Protein AF-A0A7S3B450-F1 (afdb_monomer)

Radius of gyration: 16.04 Å; Cα contacts (8 Å, |Δi|>4): 394; chains: 1; bounding box: 42×33×47 Å

Mean predicted aligned error: 8.45 Å

Nearest PDB structures (foldseek):
  3a72-assembly1_A  TM=4.832E-01  e=4.514E-01  Penicillium chrysogenum
  2zf4-assembly2_D  TM=2.373E-01  e=1.179E+00  Chromobacterium violaceum
  2zf3-assembly2_D  TM=2.511E-01  e=1.906E+00  Chromobacterium violaceum
  2zf3-assembly2_C  TM=2.386E-01  e=5.538E+00  Chromobacterium violaceum

Solvent-accessible surface area (backbone atoms only — not comparable to full-atom values): 8920 Å² total; per-residue (Å²): 134,92,74,81,63,30,68,32,75,48,89,44,90,89,54,62,48,33,38,37,37,31,33,50,89,36,34,40,35,39,31,27,35,22,50,86,95,50,94,56,70,43,82,65,51,74,45,34,40,46,91,90,43,98,50,57,62,37,37,35,25,44,20,40,24,51,42,51,57,45,52,72,49,87,84,44,57,38,43,35,37,38,33,28,18,36,67,69,42,29,31,42,32,32,40,38,30,60,74,60,77,84,69,83,89,70,72,44,73,46,77,44,56,75,49,70,44,73,71,61,52,91,87,68,94,42,103,53,33,98,69,58,64,52,58,59,29,48,45,41,47,40,84,87,49,42,36,39,36,38,34,63,70,77,70,44,76,47,79,92

Structure (mmCIF, N/CA/C/O backbone):
data_AF-A0A7S3B450-F1
#
_entry.id   AF-A0A7S3B450-F1
#
loop_
_atom_site.group_PDB
_atom_site.id
_atom_site.type_symbol
_atom_site.label_atom_id
_atom_site.label_alt_id
_atom_site.label_comp_id
_atom_site.label_asym_id
_atom_site.label_entity_id
_atom_site.label_seq_id
_atom_site.pdbx_PDB_ins_code
_atom_site.Cartn_x
_atom_site.Cartn_y
_atom_site.Cartn_z
_atom_site.occupancy
_atom_site.B_iso_or_equiv
_atom_site.auth_seq_id
_atom_site.auth_comp_id
_atom_site.auth_asym_id
_atom_site.auth_atom_id
_atom_site.pdbx_PDB_model_num
ATOM 1 N N . ARG A 1 1 ? -5.088 17.486 -13.424 1.00 62.78 1 ARG A N 1
ATOM 2 C CA . ARG A 1 1 ? -6.067 16.408 -13.704 1.00 62.78 1 ARG A CA 1
ATOM 3 C C . ARG A 1 1 ? -6.503 15.866 -12.356 1.00 62.78 1 ARG A C 1
ATOM 5 O O . ARG A 1 1 ? -5.631 15.609 -11.546 1.00 62.78 1 ARG A O 1
ATOM 12 N N . TRP A 1 2 ? -7.799 15.779 -12.079 1.00 67.00 2 TRP A N 1
ATOM 13 C CA . TRP A 1 2 ? -8.279 15.166 -10.840 1.00 67.00 2 TRP A CA 1
ATOM 14 C C . TRP A 1 2 ? -8.110 13.646 -10.936 1.00 67.00 2 TRP A C 1
ATOM 16 O O . TRP A 1 2 ? -8.339 13.086 -12.011 1.00 67.00 2 TRP A O 1
ATOM 26 N N . ARG A 1 3 ? -7.679 12.997 -9.853 1.00 75.62 3 ARG A N 1
ATOM 27 C CA . ARG A 1 3 ? -7.596 11.539 -9.764 1.00 75.62 3 ARG A CA 1
ATOM 28 C C . ARG A 1 3 ? -8.337 11.092 -8.503 1.00 75.62 3 ARG A C 1
ATOM 30 O O . ARG A 1 3 ? -8.118 11.705 -7.460 1.00 75.62 3 ARG A O 1
ATOM 37 N N . PRO A 1 4 ? -9.193 10.063 -8.582 1.00 81.81 4 PRO A N 1
ATOM 38 C CA . PRO A 1 4 ? -9.769 9.473 -7.385 1.00 81.81 4 PRO A CA 1
ATOM 39 C C . PRO A 1 4 ? -8.672 8.848 -6.515 1.00 81.81 4 PRO A C 1
ATOM 41 O O . PRO A 1 4 ? -7.679 8.331 -7.032 1.00 81.81 4 PRO A O 1
ATOM 44 N N . ALA A 1 5 ? -8.865 8.909 -5.200 1.00 86.38 5 ALA A N 1
ATOM 45 C CA . ALA A 1 5 ? -8.036 8.179 -4.253 1.00 86.38 5 ALA A CA 1
ATOM 46 C C . ALA A 1 5 ? -8.192 6.667 -4.472 1.00 86.38 5 ALA A C 1
ATOM 48 O O . ALA A 1 5 ? -9.286 6.204 -4.802 1.00 86.38 5 ALA A O 1
ATOM 49 N N . ASP A 1 6 ? -7.111 5.919 -4.269 1.00 91.62 6 ASP A N 1
ATOM 50 C CA . ASP A 1 6 ? -7.168 4.460 -4.218 1.00 91.62 6 ASP A CA 1
ATOM 51 C C . ASP A 1 6 ? -7.396 4.001 -2.778 1.00 91.62 6 ASP A C 1
ATOM 53 O O . ASP A 1 6 ? -6.977 4.674 -1.828 1.00 91.62 6 ASP A O 1
ATOM 57 N N . VAL A 1 7 ? -8.112 2.892 -2.609 1.00 92.69 7 VAL A N 1
ATOM 58 C CA . VAL A 1 7 ? -8.688 2.500 -1.322 1.00 92.69 7 VAL A CA 1
ATOM 59 C C . VAL A 1 7 ? -8.516 1.008 -1.078 1.00 92.69 7 VAL A C 1
ATOM 61 O O . VAL A 1 7 ? -8.861 0.181 -1.915 1.00 92.69 7 VAL A O 1
ATOM 64 N N . ALA A 1 8 ? -8.065 0.666 0.124 1.00 91.75 8 ALA A N 1
ATOM 65 C CA . ALA A 1 8 ? -7.916 -0.700 0.596 1.00 91.75 8 ALA A CA 1
ATOM 66 C C . ALA A 1 8 ? -8.660 -0.908 1.920 1.00 91.75 8 ALA A C 1
ATOM 68 O O . ALA A 1 8 ? -8.614 -0.064 2.815 1.00 91.75 8 ALA A O 1
ATOM 69 N N . VAL A 1 9 ? -9.320 -2.056 2.072 1.00 90.12 9 VAL A N 1
ATOM 70 C CA . VAL A 1 9 ? -9.942 -2.460 3.341 1.00 90.12 9 VAL A CA 1
ATOM 71 C C . VAL A 1 9 ? -8.948 -3.307 4.123 1.00 90.12 9 VAL A C 1
ATOM 73 O O . VAL A 1 9 ? -8.468 -4.317 3.615 1.00 90.12 9 VAL A O 1
ATOM 76 N N . LEU A 1 10 ? -8.647 -2.912 5.359 1.00 86.81 10 LEU A N 1
ATOM 77 C CA . LEU A 1 10 ? -7.749 -3.655 6.237 1.00 86.81 10 LEU A CA 1
ATOM 78 C C . LEU A 1 10 ? -8.558 -4.685 7.041 1.00 86.81 10 LEU A C 1
ATOM 80 O O . LEU A 1 10 ? -9.445 -4.291 7.809 1.00 86.81 10 LEU A O 1
ATOM 84 N N . PRO A 1 11 ? -8.262 -5.990 6.919 1.00 81.44 11 PRO A N 1
ATOM 85 C CA . PRO A 1 11 ? -8.990 -7.041 7.623 1.00 81.44 11 PRO A CA 1
ATOM 86 C C . PRO A 1 11 ? -8.490 -7.178 9.071 1.00 81.44 11 PRO A C 1
ATOM 88 O O . PRO A 1 11 ? -7.903 -8.184 9.454 1.00 81.44 11 PRO A O 1
ATOM 91 N N . LEU A 1 12 ? -8.718 -6.139 9.880 1.00 75.31 12 LEU A N 1
ATOM 92 C CA . LEU A 1 12 ? -8.439 -6.121 11.319 1.00 75.31 12 LEU A CA 1
ATOM 93 C C . LEU A 1 12 ? -9.728 -6.473 12.087 1.00 75.31 12 LEU A C 1
ATOM 95 O O . LEU A 1 12 ? -10.597 -5.607 12.237 1.00 75.31 12 LEU A O 1
ATOM 99 N N . PRO A 1 13 ? -9.884 -7.723 12.566 1.00 64.81 13 PRO A N 1
ATOM 100 C CA . PRO A 1 13 ? -11.162 -8.245 13.063 1.00 64.81 13 PRO A CA 1
ATOM 101 C C . PRO A 1 13 ? -11.706 -7.502 14.292 1.00 64.81 13 PRO A C 1
ATOM 103 O O . PRO A 1 13 ? -12.915 -7.469 14.502 1.00 64.81 13 PRO A O 1
ATOM 106 N N . VAL A 1 14 ? -10.836 -6.862 15.080 1.00 64.81 14 VAL A N 1
ATOM 107 C CA . VAL A 1 14 ? -11.198 -6.212 16.353 1.00 64.81 14 VAL A CA 1
ATOM 108 C C . VAL A 1 14 ? -11.687 -4.762 16.168 1.00 64.81 14 VAL A C 1
ATOM 110 O O . VAL A 1 14 ? -12.329 -4.205 17.052 1.00 64.81 14 VAL A O 1
ATOM 113 N N . ALA A 1 15 ? -11.432 -4.130 15.016 1.00 62.47 15 ALA A N 1
ATOM 114 C CA . ALA A 1 15 ? -11.539 -2.673 14.863 1.00 62.47 15 ALA A CA 1
ATOM 115 C C . ALA A 1 15 ? -12.785 -2.159 14.106 1.00 62.47 15 ALA A C 1
ATOM 117 O O . ALA A 1 15 ? -12.814 -0.997 13.715 1.00 62.47 15 ALA A O 1
ATOM 118 N N . GLY A 1 16 ? -13.815 -2.981 13.866 1.00 63.09 16 GLY A N 1
ATOM 119 C CA . GLY A 1 16 ? -15.062 -2.505 13.231 1.00 63.09 16 GLY A CA 1
ATOM 120 C C . GLY A 1 16 ? -14.948 -2.127 11.743 1.00 63.09 16 GLY A C 1
ATOM 121 O O . GLY A 1 16 ? -15.854 -1.506 11.192 1.00 63.09 16 GLY A O 1
ATOM 122 N N . GLY A 1 17 ? -13.871 -2.550 11.075 1.00 77.19 17 GLY A N 1
ATOM 123 C CA . GLY A 1 17 ? -13.560 -2.228 9.681 1.00 77.19 17 GLY A CA 1
ATOM 124 C C . GLY A 1 17 ? -12.700 -0.969 9.570 1.00 77.19 17 GLY A C 1
ATOM 125 O O . GLY A 1 17 ? -13.150 0.138 9.869 1.00 77.19 17 GLY A O 1
ATOM 126 N N . ILE A 1 18 ? -11.459 -1.142 9.107 1.00 86.06 18 ILE A N 1
ATOM 127 C CA . ILE A 1 18 ? -10.527 -0.044 8.829 1.00 86.06 18 ILE A CA 1
ATOM 128 C C . ILE A 1 18 ? -10.338 0.076 7.318 1.00 86.06 18 ILE A C 1
ATOM 130 O O . ILE A 1 18 ? -10.199 -0.925 6.619 1.00 86.06 18 ILE A O 1
ATOM 134 N N . ILE A 1 19 ? -10.326 1.307 6.820 1.00 90.94 19 ILE A N 1
ATOM 135 C CA . ILE A 1 19 ? -10.079 1.640 5.420 1.00 90.94 19 ILE A CA 1
ATOM 136 C C . ILE A 1 19 ? -8.804 2.475 5.336 1.00 90.94 19 ILE A C 1
ATOM 138 O O . ILE A 1 19 ? -8.625 3.421 6.098 1.00 90.94 19 ILE A O 1
ATOM 142 N N . ALA A 1 20 ? -7.928 2.136 4.401 1.00 91.75 20 ALA A N 1
ATOM 143 C CA . ALA A 1 20 ? -6.761 2.919 4.042 1.00 91.75 20 ALA A CA 1
ATOM 144 C C . ALA A 1 20 ? -6.990 3.581 2.681 1.00 91.75 20 ALA A C 1
ATOM 146 O O . ALA A 1 20 ? -7.415 2.914 1.742 1.00 91.75 20 ALA A O 1
ATOM 147 N N . CYS A 1 21 ? -6.686 4.870 2.565 1.00 92.94 21 CYS A N 1
ATOM 148 C CA . CYS A 1 21 ? -6.825 5.622 1.320 1.00 92.94 21 CYS A CA 1
ATOM 149 C C . CYS A 1 21 ? -5.502 6.294 0.954 1.00 92.94 21 CYS A C 1
ATOM 151 O O . CYS A 1 21 ? -4.889 6.934 1.810 1.00 92.94 21 CYS A O 1
ATOM 153 N N . VAL A 1 22 ? -5.101 6.230 -0.313 1.00 90.94 22 VAL A N 1
ATOM 154 C CA . VAL A 1 22 ? -3.989 7.017 -0.867 1.00 90.94 22 VAL A CA 1
ATOM 155 C C . VAL A 1 22 ? -4.504 7.980 -1.924 1.00 90.94 22 VAL A C 1
ATOM 157 O O . VAL A 1 22 ? -5.264 7.604 -2.811 1.00 90.94 22 VAL A O 1
ATOM 160 N N . ASP A 1 23 ? -4.075 9.235 -1.836 1.00 88.19 23 ASP A N 1
ATOM 161 C CA . ASP A 1 23 ? -4.307 10.246 -2.867 1.00 88.19 23 ASP A CA 1
ATOM 162 C C . ASP A 1 23 ? -2.990 10.501 -3.602 1.00 88.19 23 ASP A C 1
ATOM 164 O O . ASP A 1 23 ? -1.965 10.732 -2.966 1.00 88.19 23 ASP A O 1
ATOM 168 N N . TYR A 1 24 ? -3.030 10.515 -4.934 1.00 84.00 24 TYR A N 1
ATOM 169 C CA . TYR A 1 24 ? -1.879 10.774 -5.799 1.00 84.00 24 TYR A CA 1
ATOM 170 C C . TYR A 1 24 ? -1.154 12.086 -5.506 1.00 84.00 24 TYR A C 1
ATOM 172 O O . TYR A 1 24 ? 0.056 12.182 -5.711 1.00 84.00 24 TYR A O 1
ATOM 180 N N . TYR A 1 25 ? -1.876 13.096 -5.027 1.00 83.62 25 TYR A N 1
ATOM 181 C CA . TYR A 1 25 ? -1.287 14.375 -4.628 1.00 83.62 25 TYR A CA 1
ATOM 182 C C . TYR A 1 25 ? -0.960 14.449 -3.131 1.00 83.62 25 TYR A C 1
ATOM 184 O O . TYR A 1 25 ? -0.373 15.431 -2.676 1.00 83.62 25 TYR A O 1
ATOM 192 N N . GLY A 1 26 ? -1.327 13.418 -2.372 1.00 84.00 26 GLY A N 1
ATOM 193 C CA . GLY A 1 26 ? -0.971 13.262 -0.973 1.00 84.00 26 GLY A CA 1
ATOM 194 C C . GLY A 1 26 ? 0.474 12.801 -0.783 1.00 84.00 26 GLY A C 1
ATOM 195 O O . GLY A 1 26 ? 1.164 12.378 -1.706 1.00 84.00 26 GLY A O 1
ATOM 196 N N . ASN A 1 27 ? 0.925 12.869 0.466 1.00 88.56 27 ASN A N 1
ATOM 197 C CA . ASN A 1 27 ? 2.232 12.389 0.922 1.00 88.56 27 ASN A CA 1
ATOM 198 C C . ASN A 1 27 ? 2.115 11.252 1.954 1.00 88.56 27 ASN A C 1
ATOM 200 O O . ASN A 1 27 ? 3.104 10.887 2.595 1.00 88.56 27 ASN A O 1
ATOM 204 N N . ALA A 1 28 ? 0.903 10.723 2.140 1.00 91.50 28 ALA A N 1
ATOM 205 C CA . ALA A 1 28 ? 0.569 9.694 3.113 1.00 91.50 28 ALA A CA 1
ATOM 206 C C . ALA A 1 28 ? -0.647 8.871 2.652 1.00 91.50 28 ALA A C 1
ATOM 208 O O . ALA A 1 28 ? -1.540 9.398 1.987 1.00 91.50 28 ALA A O 1
ATOM 209 N N . ALA A 1 29 ? -0.710 7.610 3.071 1.00 92.31 29 ALA A N 1
ATOM 210 C CA . ALA A 1 29 ? -1.952 6.864 3.182 1.00 92.31 29 ALA A CA 1
ATOM 211 C C . ALA A 1 29 ? -2.674 7.279 4.467 1.00 92.31 29 ALA A C 1
ATOM 213 O O . ALA A 1 29 ? -2.074 7.308 5.540 1.00 92.31 29 ALA A O 1
ATOM 214 N N . ARG A 1 30 ? -3.964 7.585 4.381 1.00 92.31 30 ARG A N 1
ATOM 215 C CA . ARG A 1 30 ? -4.799 7.947 5.532 1.00 92.31 30 ARG A CA 1
ATOM 216 C C . ARG A 1 30 ? -5.623 6.743 5.951 1.00 92.31 30 ARG A C 1
ATOM 218 O O . ARG A 1 30 ? -6.201 6.073 5.099 1.00 92.31 30 ARG A O 1
ATOM 225 N N . LEU A 1 31 ? -5.656 6.464 7.248 1.00 90.75 31 LEU A N 1
ATOM 226 C CA . LEU A 1 31 ? -6.373 5.336 7.830 1.00 90.75 31 LEU A CA 1
ATOM 227 C C . LEU A 1 31 ? -7.630 5.835 8.525 1.00 90.75 31 LEU A C 1
ATOM 229 O O . LEU A 1 31 ? -7.574 6.725 9.375 1.00 90.75 31 LEU A O 1
ATOM 233 N N . PHE A 1 32 ? -8.754 5.215 8.206 1.00 89.94 32 PHE A N 1
ATOM 234 C CA . PHE A 1 32 ? -10.059 5.546 8.739 1.00 89.94 32 PHE A CA 1
ATOM 235 C C . PHE A 1 32 ? -10.667 4.332 9.418 1.00 89.94 32 PHE A C 1
ATOM 237 O O . PHE A 1 32 ? -10.690 3.244 8.847 1.00 89.94 32 PHE A O 1
ATOM 244 N N . VAL A 1 33 ? -11.200 4.522 10.617 1.00 86.19 33 VAL A N 1
ATOM 245 C CA . VAL A 1 33 ? -11.882 3.478 11.378 1.00 86.19 33 VAL A CA 1
ATOM 246 C C . VAL A 1 33 ? -13.369 3.776 11.450 1.00 86.19 33 VAL A C 1
ATOM 248 O O . VAL A 1 33 ? -13.782 4.931 11.601 1.00 86.19 33 VAL A O 1
ATOM 251 N N . ARG A 1 34 ? -14.184 2.729 11.354 1.00 83.00 34 ARG A N 1
ATOM 252 C CA . ARG A 1 34 ? -15.611 2.814 11.636 1.00 83.00 34 ARG A CA 1
ATOM 253 C C . ARG A 1 34 ? -15.867 2.410 13.081 1.00 83.00 34 ARG A C 1
ATOM 255 O O . ARG A 1 34 ? -15.613 1.278 13.479 1.00 83.00 34 ARG A O 1
ATOM 262 N N . GLY A 1 35 ? -16.395 3.343 13.869 1.00 71.50 35 GLY A N 1
ATOM 263 C CA . GLY A 1 35 ? -16.813 3.047 15.238 1.00 71.50 35 GLY A CA 1
ATOM 264 C C . GLY A 1 35 ? -17.949 2.019 15.271 1.00 71.50 35 GLY A C 1
ATOM 265 O O . GLY A 1 35 ? -18.829 2.027 14.406 1.00 71.50 35 GLY A O 1
ATOM 266 N N . VAL A 1 36 ? -17.959 1.156 16.289 1.00 69.19 36 VAL A N 1
ATOM 267 C CA . VAL A 1 36 ? -19.056 0.202 16.523 1.00 69.19 36 VAL A CA 1
ATOM 268 C C . VAL A 1 36 ? -20.374 0.972 16.668 1.00 69.19 36 VAL A C 1
ATOM 270 O O . VAL A 1 36 ? -20.472 1.893 17.473 1.00 69.19 36 VAL A O 1
ATOM 273 N N . GLY A 1 37 ? -21.379 0.628 15.856 1.00 70.38 37 GLY A N 1
ATOM 274 C CA . GLY A 1 37 ? -22.679 1.315 15.841 1.00 70.38 37 GLY A CA 1
ATOM 275 C C . GLY A 1 37 ? -22.705 2.661 15.100 1.00 70.38 37 GLY A C 1
ATOM 276 O O . GLY A 1 37 ? -23.768 3.265 14.989 1.00 70.38 37 GLY A O 1
ATOM 277 N N . SER A 1 38 ? -21.579 3.121 14.547 1.00 74.44 38 SER A N 1
ATOM 278 C CA . SER A 1 38 ? -21.518 4.317 13.700 1.00 74.44 38 SER A CA 1
ATOM 279 C C . SER A 1 38 ? -21.614 3.950 12.217 1.00 74.44 38 SER A C 1
ATOM 281 O O . SER A 1 38 ? -21.102 2.920 11.775 1.00 74.44 38 SER A O 1
ATOM 283 N N . ALA A 1 39 ? -22.253 4.804 11.418 1.00 76.69 39 ALA A N 1
ATOM 284 C CA . ALA A 1 39 ? -22.190 4.741 9.954 1.00 76.69 39 ALA A CA 1
ATOM 285 C C . ALA A 1 39 ? -21.013 5.551 9.378 1.00 76.69 39 ALA A C 1
ATOM 287 O O . ALA A 1 39 ? -20.715 5.441 8.192 1.00 76.69 39 ALA A O 1
ATOM 288 N N . GLN A 1 40 ? -20.355 6.369 10.203 1.00 83.06 40 GLN A N 1
ATOM 289 C CA . GLN A 1 40 ? -19.300 7.281 9.777 1.00 83.06 40 GLN A CA 1
ATOM 290 C C . GLN A 1 40 ? -17.911 6.711 10.066 1.00 83.06 40 GLN A C 1
ATOM 292 O O . GLN A 1 40 ? -17.670 6.104 11.113 1.00 83.06 40 GLN A O 1
ATOM 297 N N . TYR A 1 41 ? -17.002 6.959 9.126 1.00 85.00 41 TYR A N 1
ATOM 298 C CA . TYR A 1 41 ? -15.577 6.689 9.254 1.00 85.00 41 TYR A CA 1
ATOM 299 C C . TYR A 1 41 ? -14.866 7.938 9.781 1.00 85.00 41 TYR A C 1
ATOM 301 O O . TYR A 1 41 ? -15.082 9.035 9.265 1.00 85.00 41 TYR A O 1
ATOM 309 N N . ALA A 1 42 ? -14.007 7.769 10.783 1.00 86.00 42 ALA A N 1
ATOM 310 C CA . ALA A 1 42 ? -13.152 8.827 11.313 1.00 86.00 42 ALA A CA 1
ATOM 311 C C . ALA A 1 42 ? -11.684 8.496 11.036 1.00 86.00 42 ALA A C 1
ATOM 313 O O . ALA A 1 42 ? -11.275 7.340 11.148 1.00 86.00 42 ALA A O 1
ATOM 314 N N . GLU A 1 43 ? -10.888 9.499 10.668 1.00 87.88 43 GLU A N 1
ATOM 315 C CA . GLU A 1 43 ? -9.446 9.315 10.502 1.00 87.88 43 GLU A CA 1
ATOM 316 C C . GLU A 1 43 ? -8.802 8.995 11.855 1.00 87.88 43 GLU A C 1
ATOM 318 O O . GLU A 1 43 ? -9.065 9.670 12.850 1.00 87.88 43 GLU A O 1
ATOM 323 N N . CYS A 1 44 ? -7.964 7.962 11.889 1.00 85.12 44 CYS A N 1
ATOM 324 C CA . CYS A 1 44 ? -7.302 7.486 13.104 1.00 85.12 44 CYS A CA 1
ATOM 325 C C . CYS A 1 44 ? -5.773 7.530 13.015 1.00 85.12 44 CYS A C 1
ATOM 327 O O . CYS A 1 44 ? -5.108 7.610 14.045 1.00 85.12 44 CYS A O 1
ATOM 329 N N . ALA A 1 45 ? -5.202 7.498 11.807 1.00 86.75 45 ALA A N 1
ATOM 330 C CA . ALA A 1 45 ? -3.758 7.548 11.601 1.00 86.75 45 ALA A CA 1
ATOM 331 C C . ALA A 1 45 ? -3.398 7.924 10.156 1.00 86.75 45 ALA A C 1
ATOM 333 O O . ALA A 1 45 ? -4.222 7.838 9.247 1.00 86.75 45 ALA A O 1
ATOM 334 N N . ALA A 1 46 ? -2.130 8.279 9.943 1.00 89.44 46 ALA A N 1
ATOM 335 C CA . ALA A 1 46 ? -1.540 8.470 8.624 1.00 89.44 46 ALA A CA 1
ATOM 336 C C . ALA A 1 46 ? -0.226 7.681 8.508 1.00 89.44 46 ALA A C 1
ATOM 338 O O . ALA A 1 46 ? 0.595 7.670 9.426 1.00 89.44 46 ALA A O 1
ATOM 339 N N . VAL A 1 47 ? -0.026 7.031 7.366 1.00 88.06 47 VAL A N 1
ATOM 340 C CA . VAL A 1 47 ? 1.121 6.185 7.030 1.00 88.06 47 VAL A CA 1
ATOM 341 C C . VAL A 1 47 ? 1.888 6.827 5.885 1.00 88.06 47 VAL A C 1
ATOM 343 O O . VAL A 1 47 ? 1.307 7.209 4.881 1.00 88.06 47 VAL A O 1
ATOM 346 N N . GLY A 1 48 ? 3.204 6.946 6.008 1.00 82.81 48 GLY A N 1
ATOM 347 C CA . GLY A 1 48 ? 4.024 7.511 4.930 1.00 82.81 48 GLY A CA 1
ATOM 348 C C . GLY A 1 48 ? 5.417 7.950 5.354 1.00 82.81 48 GLY A C 1
ATOM 349 O O . GLY A 1 48 ? 6.205 8.381 4.519 1.00 82.81 48 GLY A O 1
ATOM 350 N N . ALA A 1 49 ? 5.738 7.880 6.648 1.00 78.19 49 ALA A N 1
ATOM 351 C CA . ALA A 1 49 ? 7.082 8.145 7.136 1.00 78.19 49 ALA A CA 1
ATOM 352 C C . ALA A 1 49 ? 7.995 6.941 6.843 1.00 78.19 49 ALA A C 1
ATOM 354 O O . ALA A 1 49 ? 7.837 5.872 7.436 1.00 78.19 49 ALA A O 1
ATOM 355 N N . LYS A 1 50 ? 8.960 7.116 5.934 1.00 73.38 50 LYS A N 1
ATOM 356 C CA . LYS A 1 50 ? 10.058 6.156 5.718 1.00 73.38 50 LYS A CA 1
ATOM 357 C C . LYS A 1 50 ? 10.995 6.177 6.933 1.00 73.38 50 LYS A C 1
ATOM 359 O O . LYS A 1 50 ? 11.100 7.209 7.592 1.00 73.38 50 LYS A O 1
ATOM 364 N N . ARG A 1 51 ? 11.721 5.087 7.229 1.00 63.28 51 ARG A N 1
ATOM 365 C CA . ARG A 1 51 ? 12.540 4.918 8.466 1.00 63.28 51 ARG A CA 1
ATOM 366 C C . ARG A 1 51 ? 13.451 6.101 8.856 1.00 63.28 51 ARG A C 1
ATOM 368 O O . ARG A 1 51 ? 13.816 6.216 10.022 1.00 63.28 51 ARG A O 1
ATOM 375 N N . ARG A 1 52 ? 13.850 6.957 7.909 1.00 61.84 52 ARG A N 1
ATOM 376 C CA . ARG A 1 52 ? 14.734 8.120 8.135 1.00 61.84 52 ARG A CA 1
ATOM 377 C C . ARG A 1 52 ? 14.032 9.483 8.061 1.00 61.84 52 ARG A C 1
ATOM 379 O O . ARG A 1 52 ? 14.678 10.501 8.293 1.00 61.84 52 ARG A O 1
ATOM 386 N N . SER A 1 53 ? 12.734 9.524 7.770 1.00 62.94 53 SER A N 1
ATOM 387 C CA . SER A 1 53 ? 11.944 10.753 7.702 1.00 62.94 53 SER A CA 1
ATOM 388 C C . SER A 1 53 ? 10.985 10.836 8.885 1.00 62.94 53 SER A C 1
ATOM 390 O O . SER A 1 53 ? 10.217 9.915 9.141 1.00 62.94 53 SER A O 1
ATOM 392 N N . ARG A 1 54 ? 10.982 11.970 9.595 1.00 63.28 54 ARG A N 1
ATOM 393 C CA . ARG A 1 54 ? 9.978 12.258 10.639 1.00 63.28 54 ARG A CA 1
ATOM 394 C C . ARG A 1 54 ? 8.645 12.762 10.072 1.00 63.28 54 ARG A C 1
ATOM 396 O O . ARG A 1 54 ? 7.708 12.968 10.835 1.00 63.28 54 ARG A O 1
ATOM 403 N N . LYS A 1 55 ? 8.559 13.001 8.759 1.00 69.38 55 LYS A N 1
ATOM 404 C CA . LYS A 1 55 ? 7.349 13.480 8.074 1.00 69.38 55 LYS A CA 1
ATOM 405 C C . LYS A 1 55 ? 6.889 12.455 7.033 1.00 69.38 55 LYS A C 1
ATOM 407 O O . LYS A 1 55 ? 7.754 11.855 6.390 1.00 69.38 55 LYS A O 1
ATOM 412 N N . PRO A 1 56 ? 5.571 12.275 6.827 1.00 69.69 56 PRO A N 1
ATOM 413 C CA . PRO A 1 56 ? 5.076 11.476 5.716 1.00 69.69 56 PRO A CA 1
ATOM 414 C C . PRO A 1 56 ? 5.630 11.996 4.388 1.00 69.69 56 PRO A C 1
ATOM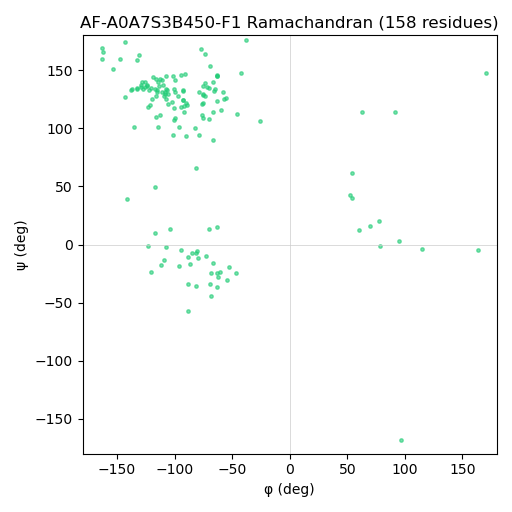 416 O O . PRO A 1 56 ? 5.575 13.197 4.109 1.00 69.69 56 PRO A O 1
ATOM 419 N N . CYS A 1 57 ? 6.240 11.100 3.622 1.00 83.25 57 CYS A N 1
ATOM 420 C CA . CYS A 1 57 ? 7.009 11.420 2.429 1.00 83.25 57 CYS A CA 1
ATOM 421 C C . CYS A 1 57 ? 6.777 10.387 1.321 1.00 83.25 57 CYS A C 1
ATOM 423 O O . CYS A 1 57 ? 7.728 9.997 0.645 1.00 83.25 57 CYS A O 1
ATOM 425 N N . LEU A 1 58 ? 5.534 9.921 1.157 1.00 89.06 58 LEU A N 1
ATOM 426 C CA . LEU A 1 58 ? 5.189 9.151 -0.034 1.00 89.06 58 LEU A CA 1
ATOM 427 C C . LEU A 1 58 ? 5.312 10.047 -1.264 1.00 89.06 58 LEU A C 1
ATOM 429 O O . LEU A 1 58 ? 4.826 11.181 -1.265 1.00 89.06 58 LEU A O 1
ATOM 433 N N . GLU A 1 59 ? 5.949 9.540 -2.308 1.00 86.81 59 GLU A N 1
ATOM 434 C CA . GLU A 1 59 ? 6.214 10.293 -3.523 1.00 86.81 59 GLU A CA 1
ATOM 435 C C . GLU A 1 59 ? 5.213 9.917 -4.617 1.00 86.81 59 GLU A C 1
ATOM 437 O O . GLU A 1 59 ? 5.394 8.954 -5.364 1.00 86.81 59 GLU A O 1
ATOM 442 N N . ARG A 1 60 ? 4.135 10.708 -4.711 1.00 87.19 60 ARG A N 1
ATOM 443 C CA . ARG A 1 60 ? 3.012 10.483 -5.638 1.00 87.19 60 ARG A CA 1
ATOM 444 C C . ARG A 1 60 ? 2.427 9.066 -5.489 1.00 87.19 60 ARG A C 1
ATOM 446 O O . ARG A 1 60 ? 2.495 8.277 -6.438 1.00 87.19 60 ARG A O 1
ATOM 453 N N . PRO A 1 61 ? 1.893 8.715 -4.302 1.00 90.38 61 PRO A N 1
ATOM 454 C CA . PRO A 1 61 ? 1.373 7.379 -4.050 1.00 90.38 61 PRO A CA 1
ATOM 455 C C . PRO A 1 61 ? 0.187 7.113 -4.970 1.00 90.38 61 PRO A C 1
ATOM 457 O O . PRO A 1 61 ? -0.771 7.878 -5.025 1.00 90.38 61 PRO A O 1
ATOM 460 N N . SER A 1 6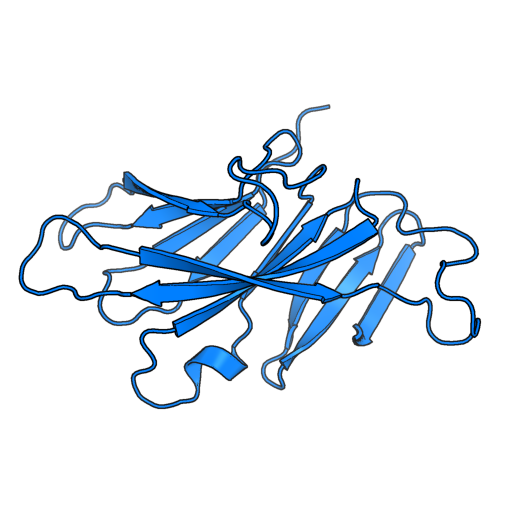2 ? 0.272 6.048 -5.748 1.00 89.75 62 SER A N 1
ATOM 461 C CA . SER A 1 62 ? -0.611 5.839 -6.880 1.00 89.75 62 SER A CA 1
ATOM 462 C C . SER A 1 62 ? -1.575 4.677 -6.703 1.00 89.75 62 SER A C 1
ATOM 464 O O . SER A 1 62 ? -2.586 4.660 -7.393 1.00 89.75 62 SER A O 1
ATOM 466 N N . GLY A 1 63 ? -1.316 3.774 -5.771 1.00 91.81 63 GLY A N 1
ATOM 467 C CA . GLY A 1 63 ? -2.190 2.653 -5.493 1.00 91.81 63 GLY A CA 1
ATOM 468 C C . GLY A 1 63 ? -1.874 2.028 -4.147 1.00 91.81 63 GLY A C 1
ATOM 469 O O . GLY A 1 63 ? -0.783 2.232 -3.604 1.00 91.81 63 GLY A O 1
ATOM 470 N N . ILE A 1 64 ? -2.836 1.298 -3.598 1.00 94.69 64 ILE A N 1
ATOM 471 C CA . ILE A 1 64 ? -2.716 0.641 -2.301 1.00 94.69 64 ILE A CA 1
ATOM 472 C C . ILE A 1 64 ? -3.283 -0.776 -2.351 1.00 94.69 64 ILE A C 1
ATOM 474 O O . ILE A 1 64 ? -4.380 -1.012 -2.843 1.00 94.69 64 ILE A O 1
ATOM 478 N N . ALA A 1 65 ? -2.539 -1.726 -1.794 1.00 94.12 65 ALA A N 1
ATOM 479 C CA . ALA A 1 65 ? -2.969 -3.107 -1.639 1.00 94.12 65 ALA A CA 1
ATOM 480 C C . ALA A 1 65 ? -2.696 -3.604 -0.220 1.00 94.12 65 ALA A C 1
ATOM 482 O O . ALA A 1 65 ? -1.852 -3.068 0.502 1.00 94.12 65 ALA A O 1
ATOM 483 N N . VAL A 1 66 ? -3.416 -4.650 0.174 1.00 92.44 66 VAL A N 1
ATOM 484 C CA . VAL A 1 66 ? -3.199 -5.366 1.433 1.00 92.44 66 VAL A CA 1
ATOM 485 C C . VAL A 1 66 ? -2.602 -6.720 1.110 1.00 92.44 66 VAL A C 1
ATOM 487 O O . VAL A 1 66 ? -3.133 -7.427 0.263 1.00 92.44 66 VAL A O 1
ATOM 490 N N . ASP A 1 67 ? -1.527 -7.087 1.798 1.00 89.19 67 ASP A N 1
ATOM 491 C CA . ASP A 1 67 ? -0.961 -8.433 1.742 1.00 89.19 67 ASP A CA 1
ATOM 492 C C . ASP A 1 67 ? -1.843 -9.394 2.562 1.00 89.19 67 ASP A C 1
ATOM 494 O O . ASP A 1 67 ? -1.835 -9.325 3.801 1.00 89.19 67 ASP A O 1
ATOM 498 N N . PRO A 1 68 ? -2.593 -10.307 1.921 1.00 76.81 68 PRO A N 1
ATOM 499 C CA . PRO A 1 68 ? -3.471 -11.223 2.637 1.00 76.81 68 PRO A CA 1
ATOM 500 C C . PRO A 1 68 ? -2.684 -12.254 3.458 1.00 76.81 68 PRO A C 1
ATOM 502 O O . PRO A 1 68 ? -3.192 -12.728 4.478 1.00 76.81 68 PRO A O 1
ATOM 505 N N . SER A 1 69 ? -1.429 -12.559 3.102 1.00 71.06 69 SER A N 1
ATOM 506 C CA . SER A 1 69 ? -0.600 -13.521 3.842 1.00 71.06 69 SER A CA 1
ATOM 507 C C . SER A 1 69 ? -0.331 -13.069 5.282 1.00 71.06 69 SER A C 1
ATOM 509 O O . SER A 1 69 ? -0.239 -13.892 6.194 1.00 71.06 69 SER A O 1
ATOM 511 N N . SER A 1 70 ? -0.325 -11.751 5.517 1.00 63.75 70 SER A N 1
ATOM 512 C CA . SER A 1 70 ? -0.173 -11.154 6.848 1.00 63.75 70 SER A CA 1
ATOM 513 C C . SER A 1 70 ? -1.347 -11.435 7.798 1.00 63.75 70 SER A C 1
ATOM 515 O O . SER A 1 70 ? -1.203 -11.302 9.013 1.00 63.75 70 SER A O 1
ATOM 517 N N . THR A 1 71 ? -2.487 -11.881 7.262 1.00 60.22 71 THR A N 1
ATOM 518 C CA . THR A 1 71 ? -3.744 -12.073 8.008 1.00 60.22 71 THR A CA 1
ATOM 519 C C . THR A 1 71 ? -4.127 -13.535 8.219 1.00 60.22 71 THR A C 1
ATOM 521 O O . THR A 1 71 ? -4.948 -13.836 9.082 1.00 60.22 71 THR A O 1
ATOM 524 N N . LEU A 1 72 ? -3.483 -14.463 7.500 1.00 52.94 72 LEU A N 1
ATOM 525 C CA . LEU A 1 72 ? -3.722 -15.910 7.612 1.00 52.94 72 LEU A CA 1
ATOM 526 C C . LEU A 1 72 ? -3.153 -16.523 8.904 1.00 52.94 72 LEU A C 1
ATOM 528 O O . LEU A 1 72 ? -3.457 -17.664 9.247 1.00 52.94 72 LEU A O 1
ATOM 532 N N . SER A 1 73 ? -2.357 -15.759 9.654 1.00 53.28 73 SER A N 1
ATOM 533 C CA . SER A 1 73 ? -1.920 -16.136 10.998 1.00 53.28 73 SER A CA 1
ATOM 534 C C . SER A 1 73 ? -3.031 -15.784 11.991 1.00 53.28 73 SER A C 1
ATOM 536 O O . SER A 1 73 ? -3.195 -14.618 12.337 1.00 53.28 73 SER A O 1
ATOM 538 N N . SER A 1 74 ? -3.821 -16.782 12.396 1.00 50.03 74 SER A N 1
ATOM 539 C CA . SER A 1 74 ? -4.926 -16.709 13.370 1.00 50.03 74 SER A CA 1
ATOM 540 C C . SER A 1 74 ? -4.795 -15.565 14.393 1.00 50.03 74 SER A C 1
ATOM 542 O O . SER A 1 74 ? -3.990 -15.651 15.317 1.00 50.03 74 SER A O 1
ATOM 544 N N . GLY A 1 75 ? -5.603 -14.508 14.248 1.00 57.12 75 GLY A N 1
ATOM 545 C CA . GLY A 1 75 ? -5.672 -13.411 15.224 1.00 57.12 75 GLY A CA 1
ATOM 546 C C . GLY A 1 75 ? -4.525 -12.394 15.170 1.00 57.12 75 GLY A C 1
ATOM 547 O O . GLY A 1 75 ? -4.291 -11.699 16.152 1.00 57.12 75 GLY A O 1
ATOM 548 N N . SER A 1 76 ? -3.795 -12.302 14.056 1.00 62.28 76 SER A N 1
ATOM 549 C CA . SER A 1 76 ? -2.761 -11.283 13.866 1.00 62.28 76 SER A CA 1
ATOM 550 C C . SER A 1 76 ? -3.343 -9.867 13.965 1.00 62.28 76 SER A C 1
ATOM 552 O O . SER A 1 76 ? -4.087 -9.424 13.092 1.00 62.28 76 SER A O 1
ATOM 554 N N . ASP A 1 77 ? -2.909 -9.111 14.975 1.00 77.38 77 ASP A N 1
ATOM 555 C CA . ASP A 1 77 ? -3.107 -7.657 15.087 1.00 77.38 77 ASP A CA 1
ATOM 556 C C . ASP A 1 77 ? -2.272 -6.865 14.067 1.00 77.38 77 ASP A C 1
ATOM 558 O O . ASP A 1 77 ? -2.083 -5.657 14.213 1.00 77.38 77 ASP A O 1
ATOM 562 N N . ARG A 1 78 ? -1.706 -7.534 13.056 1.00 84.56 78 ARG A N 1
ATOM 563 C CA . ARG A 1 78 ? -0.780 -6.955 12.087 1.00 84.56 78 ARG A CA 1
ATOM 564 C C . ARG A 1 78 ? -1.281 -7.158 10.673 1.00 84.56 78 ARG A C 1
ATOM 566 O O . ARG A 1 78 ? -1.675 -8.255 10.291 1.00 84.56 78 ARG A O 1
ATOM 573 N N . VAL A 1 79 ? -1.178 -6.098 9.887 1.00 88.75 79 VAL A N 1
ATOM 574 C CA . VAL A 1 79 ? -1.498 -6.096 8.465 1.00 88.75 79 VAL A CA 1
ATOM 575 C C . VAL A 1 79 ? -0.359 -5.423 7.727 1.00 88.75 79 VAL A C 1
ATOM 577 O O . VAL A 1 79 ? 0.108 -4.357 8.135 1.00 88.75 79 VAL A O 1
ATOM 580 N N . ARG A 1 80 ? 0.086 -6.024 6.626 1.00 91.25 80 ARG A N 1
ATOM 581 C CA . ARG A 1 80 ? 0.988 -5.342 5.702 1.00 91.25 80 ARG A CA 1
ATOM 582 C C . ARG A 1 80 ? 0.188 -4.662 4.605 1.00 91.25 80 ARG A C 1
ATOM 584 O O . ARG A 1 80 ? -0.687 -5.272 3.991 1.00 91.25 80 ARG A O 1
ATOM 591 N N . ILE A 1 81 ? 0.518 -3.403 4.363 1.00 93.56 81 ILE A N 1
ATOM 592 C CA . ILE A 1 81 ? 0.018 -2.650 3.221 1.00 93.56 81 ILE A CA 1
ATOM 593 C C . ILE A 1 81 ? 1.169 -2.347 2.274 1.00 93.56 81 ILE A C 1
ATOM 595 O O . ILE A 1 81 ? 2.294 -2.065 2.695 1.00 93.56 81 ILE A O 1
ATOM 599 N N . LEU A 1 82 ? 0.863 -2.410 0.990 1.00 94.00 82 LEU A N 1
ATOM 600 C CA . LEU 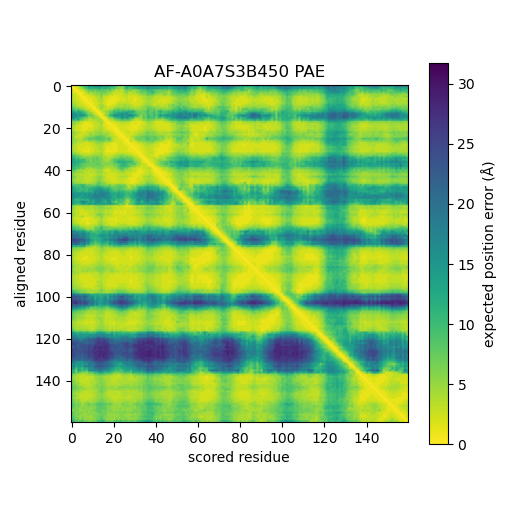A 1 82 ? 1.762 -2.073 -0.092 1.00 94.00 82 LEU A CA 1
ATOM 601 C C . LEU A 1 82 ? 1.238 -0.801 -0.733 1.00 94.00 82 LEU A C 1
ATOM 603 O O . LEU A 1 82 ? 0.051 -0.711 -1.040 1.00 94.00 82 LEU A O 1
ATOM 607 N N . ILE A 1 83 ? 2.113 0.176 -0.930 1.00 93.25 83 ILE A N 1
ATOM 608 C CA . ILE A 1 83 ? 1.767 1.432 -1.586 1.00 93.25 83 ILE A CA 1
ATOM 609 C C . ILE A 1 83 ? 2.685 1.610 -2.783 1.00 93.25 83 ILE A C 1
ATOM 611 O O . ILE A 1 83 ? 3.899 1.721 -2.615 1.00 93.25 83 ILE A O 1
ATOM 615 N N . SER A 1 84 ? 2.111 1.663 -3.981 1.00 91.00 84 SER A N 1
ATOM 616 C CA . SER A 1 84 ? 2.875 1.995 -5.179 1.00 91.00 84 SER A CA 1
ATOM 617 C C . SER A 1 84 ? 3.166 3.497 -5.198 1.00 91.00 84 SER A C 1
ATOM 619 O O . SER A 1 84 ? 2.265 4.318 -5.034 1.00 91.00 84 SER A O 1
ATOM 621 N N . GLU A 1 85 ? 4.421 3.884 -5.387 1.00 87.69 85 GLU A N 1
ATOM 622 C CA . GLU A 1 85 ? 4.867 5.275 -5.444 1.00 87.69 85 GLU A CA 1
ATOM 623 C C . GLU A 1 85 ? 5.384 5.575 -6.849 1.00 87.69 85 GLU A C 1
ATOM 625 O O . GLU A 1 85 ? 6.512 5.226 -7.190 1.00 87.69 85 GLU A O 1
ATOM 630 N N . THR A 1 86 ? 4.576 6.242 -7.681 1.00 84.00 86 THR A N 1
ATOM 631 C CA . THR A 1 86 ? 4.988 6.584 -9.054 1.00 84.00 86 THR A CA 1
ATOM 632 C C . THR A 1 86 ? 6.192 7.525 -9.063 1.00 84.00 86 THR A C 1
ATOM 634 O O . THR A 1 86 ? 7.039 7.433 -9.945 1.00 84.00 86 THR A O 1
ATOM 637 N N . GLY A 1 87 ? 6.271 8.459 -8.110 1.00 81.81 87 GLY A N 1
ATOM 638 C CA . GLY A 1 87 ? 7.377 9.415 -8.042 1.00 81.81 87 GLY A CA 1
ATOM 639 C C . GLY A 1 87 ? 8.696 8.740 -7.677 1.00 81.81 87 GLY A C 1
ATOM 640 O O . GLY A 1 87 ? 9.696 8.964 -8.351 1.00 81.81 87 GLY A O 1
ATOM 641 N N . ALA A 1 88 ? 8.658 7.847 -6.685 1.00 79.50 88 ALA A N 1
ATOM 642 C CA . ALA A 1 88 ? 9.829 7.101 -6.228 1.00 79.50 88 ALA A CA 1
ATOM 643 C C . ALA A 1 88 ? 10.113 5.829 -7.051 1.00 79.50 88 ALA A C 1
ATOM 645 O O . ALA A 1 88 ? 11.140 5.189 -6.842 1.00 79.50 88 ALA A O 1
ATOM 646 N N . GLN A 1 89 ? 9.216 5.459 -7.973 1.00 81.19 89 GLN A N 1
ATOM 647 C CA . GLN A 1 89 ? 9.293 4.252 -8.804 1.00 81.19 89 GLN A CA 1
ATOM 648 C C . GLN A 1 89 ? 9.498 2.970 -7.986 1.00 81.19 89 GLN A C 1
ATOM 650 O O . GLN A 1 89 ? 10.293 2.098 -8.338 1.00 81.19 89 GLN A O 1
ATOM 655 N N . CYS A 1 90 ? 8.778 2.853 -6.873 1.00 84.00 90 CYS A N 1
ATOM 656 C CA . CYS A 1 90 ? 8.884 1.713 -5.974 1.00 84.00 90 CYS A CA 1
ATOM 657 C C . CYS A 1 90 ? 7.527 1.322 -5.391 1.00 84.00 90 CYS A C 1
ATOM 659 O O . CYS A 1 90 ? 6.512 1.998 -5.582 1.00 84.00 90 CYS A O 1
ATOM 661 N N . ILE A 1 91 ? 7.524 0.218 -4.652 1.00 88.56 91 ILE A N 1
ATOM 662 C CA . ILE A 1 91 ? 6.429 -0.154 -3.766 1.00 88.56 91 ILE A CA 1
ATOM 663 C C . ILE A 1 91 ? 6.941 -0.061 -2.335 1.00 88.56 91 ILE A C 1
ATOM 665 O O . ILE A 1 91 ? 7.771 -0.866 -1.912 1.00 88.56 91 ILE A O 1
ATOM 669 N N . SER A 1 92 ? 6.433 0.903 -1.576 1.00 91.25 92 SER A N 1
ATOM 670 C CA . SER A 1 92 ? 6.681 0.968 -0.140 1.00 91.25 92 SER A CA 1
ATOM 671 C C . SER A 1 92 ? 5.853 -0.090 0.581 1.00 91.25 92 SER A C 1
ATOM 673 O O . SER A 1 92 ? 4.631 -0.147 0.421 1.00 91.25 92 SER A O 1
ATOM 675 N N . VAL A 1 93 ? 6.498 -0.875 1.440 1.00 92.00 93 VAL A N 1
ATOM 676 C CA . VAL A 1 93 ? 5.838 -1.872 2.287 1.00 92.00 93 VAL A CA 1
ATOM 677 C C . VAL A 1 93 ? 5.801 -1.366 3.723 1.00 92.00 93 VAL A C 1
ATOM 679 O O . VAL A 1 93 ? 6.838 -1.116 4.347 1.00 92.00 93 VAL A O 1
ATOM 682 N N . PHE A 1 94 ? 4.597 -1.245 4.273 1.00 92.88 94 PHE A N 1
ATOM 683 C CA . PHE A 1 94 ? 4.380 -0.864 5.664 1.00 92.88 94 PHE A CA 1
ATOM 684 C C . PHE A 1 94 ? 3.705 -1.990 6.429 1.00 92.88 94 PHE A C 1
ATOM 686 O O . PHE A 1 94 ? 2.808 -2.655 5.922 1.00 92.88 94 PHE A O 1
ATOM 693 N N . GLU A 1 95 ? 4.101 -2.165 7.682 1.00 91.31 95 GLU A N 1
ATOM 694 C CA . GLU A 1 95 ? 3.376 -2.980 8.646 1.00 91.31 95 GLU A CA 1
ATOM 695 C C . GLU A 1 95 ? 2.590 -2.063 9.575 1.00 91.31 95 GLU A C 1
ATOM 697 O O . GLU A 1 95 ? 3.162 -1.201 10.250 1.00 91.31 95 GLU A O 1
ATOM 702 N N . ILE A 1 96 ? 1.282 -2.275 9.616 1.00 89.25 96 ILE A N 1
ATOM 703 C CA . ILE A 1 96 ? 0.364 -1.655 10.559 1.00 89.25 96 ILE A CA 1
ATOM 704 C C . ILE A 1 96 ? 0.097 -2.669 11.663 1.00 89.25 96 ILE A C 1
ATOM 706 O O . ILE A 1 96 ? -0.217 -3.821 11.367 1.00 89.25 96 ILE A O 1
ATOM 710 N N . ARG A 1 97 ? 0.197 -2.251 12.927 1.00 86.94 97 ARG A N 1
ATOM 711 C CA . ARG A 1 97 ? -0.214 -3.068 14.073 1.00 86.94 97 ARG A CA 1
ATOM 712 C C . ARG A 1 97 ? -1.234 -2.349 14.936 1.00 86.94 97 ARG A C 1
ATOM 714 O O . ARG A 1 97 ? -1.034 -1.178 15.258 1.00 86.94 97 ARG A O 1
ATOM 721 N N . LEU A 1 98 ? -2.263 -3.063 15.365 1.00 81.50 98 LEU A N 1
ATOM 722 C CA . LEU A 1 98 ? -3.177 -2.630 16.415 1.00 81.50 98 LEU A CA 1
ATOM 723 C C . LEU A 1 98 ? -2.459 -2.736 17.770 1.00 81.50 98 LEU A C 1
ATOM 725 O O . LEU A 1 98 ? -1.856 -3.765 18.062 1.00 81.50 98 LEU A O 1
ATOM 729 N N . LEU A 1 99 ? -2.448 -1.664 18.569 1.00 79.25 99 LEU A N 1
ATOM 730 C CA . LEU A 1 99 ? -1.690 -1.644 19.830 1.00 79.25 99 LEU A CA 1
ATOM 731 C C . LEU A 1 99 ? -2.482 -2.163 21.032 1.00 79.25 99 LEU A C 1
ATOM 733 O O . LEU A 1 99 ? -1.877 -2.765 21.909 1.00 79.25 99 LEU A O 1
ATOM 737 N N . THR A 1 100 ? -3.794 -1.935 21.085 1.00 70.38 100 THR A N 1
ATOM 738 C CA . THR A 1 100 ? -4.802 -2.618 21.926 1.00 70.38 100 THR A CA 1
ATOM 739 C C . THR A 1 100 ? -6.118 -1.851 21.801 1.00 70.38 100 THR A C 1
ATOM 741 O O . THR A 1 100 ? -6.124 -0.634 21.615 1.00 70.38 100 THR A O 1
ATOM 744 N N . ALA A 1 101 ? -7.237 -2.570 21.880 1.00 61.31 101 ALA A N 1
ATOM 745 C CA . ALA A 1 101 ? -8.596 -2.031 21.853 1.00 61.31 101 ALA A CA 1
ATOM 746 C C . ALA A 1 101 ? -9.303 -2.334 23.184 1.00 61.31 101 ALA A C 1
ATOM 748 O O . ALA A 1 101 ? -10.395 -2.899 23.208 1.00 61.31 101 ALA A O 1
ATOM 749 N N . GLU A 1 102 ? -8.662 -2.033 24.314 1.00 53.16 102 GLU A N 1
ATOM 750 C CA . GLU A 1 102 ? -9.307 -2.207 25.616 1.00 53.16 102 GLU A CA 1
ATOM 751 C C . GLU A 1 102 ? -10.252 -1.031 25.865 1.00 53.16 102 GLU A C 1
ATOM 753 O O . GLU A 1 102 ? -9.847 0.031 26.321 1.00 53.16 102 GLU A O 1
ATOM 758 N N . ALA A 1 103 ? -11.517 -1.256 25.502 1.00 48.66 103 ALA A N 1
ATOM 759 C CA . ALA A 1 103 ? -12.642 -0.331 25.593 1.00 48.66 103 ALA A CA 1
ATOM 760 C C . ALA A 1 103 ? -12.489 0.948 24.740 1.00 48.66 103 ALA A C 1
ATOM 762 O O . ALA A 1 103 ? -11.645 1.811 24.954 1.00 48.66 103 ALA A O 1
ATOM 763 N N . MET A 1 104 ? -13.366 1.066 23.741 1.00 54.19 104 MET A N 1
ATOM 764 C CA . MET A 1 104 ? -13.543 2.250 22.891 1.00 54.19 104 MET A CA 1
ATOM 765 C C . MET A 1 104 ? -13.505 3.578 23.689 1.00 54.19 104 MET A C 1
ATOM 767 O O . MET A 1 104 ? -13.992 3.628 24.820 1.00 54.19 104 MET A O 1
ATOM 771 N N . PRO A 1 105 ? -12.991 4.666 23.067 1.00 54.22 105 PRO A N 1
ATOM 772 C CA . PRO A 1 105 ? -13.335 4.969 21.679 1.00 54.22 105 PRO A CA 1
ATOM 773 C C . PRO A 1 105 ? -12.193 5.092 20.669 1.00 54.22 105 PRO A C 1
ATOM 775 O O . PRO A 1 105 ? -12.489 5.333 19.501 1.00 54.22 105 PRO A O 1
ATOM 778 N N . GLN A 1 106 ? -10.921 4.946 21.050 1.00 66.00 106 GLN A N 1
ATOM 779 C CA . GLN A 1 106 ? -9.818 5.227 20.122 1.00 66.00 106 GLN A CA 1
ATOM 780 C C . GLN A 1 106 ? -8.976 3.995 19.802 1.00 66.00 106 GLN A C 1
ATOM 782 O O . GLN A 1 106 ? -8.206 3.506 20.621 1.00 66.00 106 GLN A O 1
ATOM 787 N N . VAL A 1 107 ? -9.103 3.533 18.557 1.00 74.12 107 VAL A N 1
ATOM 788 C CA . VAL A 1 107 ? -8.215 2.537 17.959 1.00 74.12 107 VAL A CA 1
ATOM 789 C C . VAL A 1 107 ? -6.823 3.145 17.804 1.00 74.12 107 VAL A C 1
ATOM 791 O O . VAL A 1 107 ? -6.633 4.083 17.031 1.00 74.12 107 VAL A O 1
ATOM 794 N N . GLN A 1 108 ? -5.849 2.605 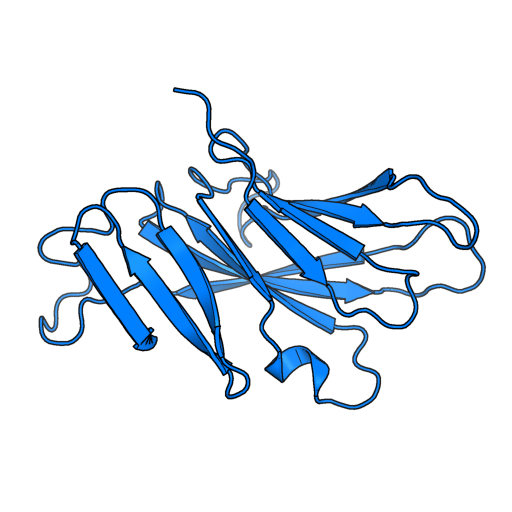18.537 1.00 80.06 108 GLN A N 1
ATOM 795 C CA . GLN A 1 108 ? -4.449 2.985 18.388 1.00 80.06 108 GLN A CA 1
ATOM 796 C C . GLN A 1 108 ? -3.740 2.061 17.403 1.00 80.06 108 GLN A C 1
ATOM 798 O O . GLN A 1 108 ? -3.705 0.840 17.576 1.00 80.06 108 GLN A O 1
ATOM 803 N N . LEU A 1 109 ? -3.140 2.669 16.382 1.00 84.62 109 LEU A N 1
ATOM 804 C CA . LEU A 1 109 ? -2.364 1.982 15.360 1.00 84.62 109 LEU A CA 1
ATOM 805 C C . LEU A 1 109 ? -0.898 2.396 15.467 1.00 84.62 109 LEU A C 1
ATOM 807 O O . LEU A 1 109 ? -0.574 3.576 15.592 1.00 84.62 109 LEU A O 1
ATOM 811 N N . SER A 1 110 ? -0.008 1.420 15.363 1.00 87.00 110 SER A N 1
ATOM 812 C CA . SER A 1 110 ? 1.401 1.651 15.064 1.00 87.00 110 SER A CA 1
ATOM 813 C C . SER A 1 110 ? 1.656 1.347 13.598 1.00 87.00 110 SER A C 1
ATOM 815 O O . SER A 1 110 ? 1.058 0.436 13.030 1.00 87.00 110 SER A O 1
ATOM 817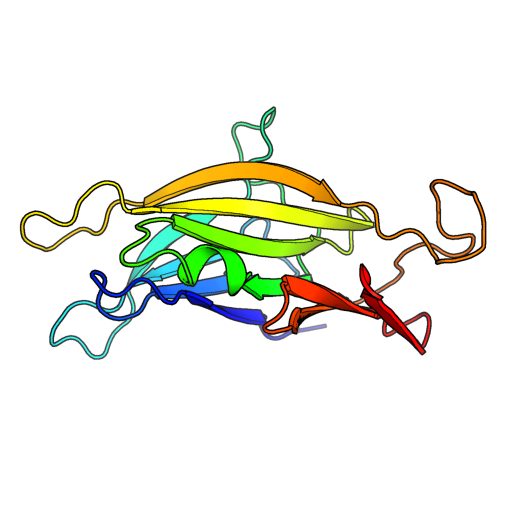 N N . CYS A 1 111 ? 2.548 2.111 12.981 1.00 88.81 111 CYS A N 1
ATOM 818 C CA . CYS A 1 111 ? 2.969 1.885 11.611 1.00 88.81 111 CYS A CA 1
ATOM 819 C C . CYS A 1 111 ? 4.491 1.866 11.547 1.00 88.81 111 CYS A C 1
ATOM 821 O O . CYS A 1 111 ? 5.154 2.742 12.104 1.00 88.81 111 CYS A O 1
ATOM 823 N N . SER A 1 112 ? 5.042 0.899 10.823 1.00 89.50 112 SER A N 1
ATOM 824 C CA . SER A 1 112 ? 6.471 0.825 10.547 1.00 89.50 112 SER A CA 1
ATOM 825 C C . SER A 1 112 ? 6.727 0.564 9.068 1.00 89.50 112 SER A C 1
ATOM 827 O O . SER A 1 112 ? 6.100 -0.293 8.455 1.00 89.50 112 SER A O 1
ATOM 829 N N . HIS A 1 113 ? 7.654 1.326 8.489 1.00 91.69 113 HIS A N 1
ATOM 830 C CA . HIS A 1 113 ? 8.170 1.064 7.148 1.00 91.69 113 HIS A CA 1
ATOM 831 C C . HIS A 1 113 ? 9.127 -0.131 7.204 1.00 91.69 113 HIS A C 1
ATOM 833 O O . HIS A 1 113 ? 10.098 -0.125 7.979 1.00 91.69 113 HIS A O 1
ATOM 839 N N . LEU A 1 114 ? 8.823 -1.169 6.424 1.00 89.62 114 LEU A N 1
ATOM 840 C CA . LEU A 1 114 ? 9.612 -2.395 6.368 1.00 89.62 114 LEU A CA 1
ATOM 841 C C . LEU A 1 114 ? 10.718 -2.274 5.323 1.00 89.62 114 LEU A C 1
ATOM 843 O O . LEU A 1 114 ? 11.894 -2.415 5.662 1.00 89.62 114 LEU A O 1
ATOM 847 N N . CYS A 1 115 ? 10.337 -1.995 4.081 1.00 87.19 115 CYS A N 1
ATOM 848 C CA . CYS A 1 115 ? 11.237 -1.893 2.941 1.00 87.19 115 CYS A CA 1
ATOM 849 C C . CYS A 1 115 ? 10.570 -1.160 1.771 1.00 87.19 115 CYS A C 1
ATOM 851 O O . CYS A 1 115 ? 9.358 -0.943 1.764 1.00 87.19 115 CYS A O 1
ATOM 853 N N . ASP A 1 116 ? 11.391 -0.821 0.779 1.00 86.38 116 ASP A N 1
ATOM 854 C CA . ASP A 1 116 ? 10.951 -0.420 -0.552 1.00 86.38 116 ASP A CA 1
ATOM 855 C C . ASP A 1 116 ? 11.286 -1.567 -1.510 1.00 86.38 116 ASP A C 1
ATOM 857 O O . ASP A 1 116 ? 12.433 -2.017 -1.561 1.00 86.38 116 ASP A O 1
ATOM 861 N N . MET A 1 117 ? 10.294 -2.061 -2.246 1.00 81.56 117 MET A N 1
ATOM 862 C CA . MET A 1 117 ? 10.507 -3.029 -3.317 1.00 81.56 117 MET A CA 1
ATOM 863 C C . MET A 1 117 ? 10.704 -2.264 -4.620 1.00 81.56 117 MET A C 1
ATOM 865 O O . MET A 1 117 ? 9.827 -1.510 -5.053 1.00 81.56 117 MET A O 1
ATOM 869 N N . GLY A 1 118 ? 11.876 -2.437 -5.227 1.00 71.06 118 GLY A N 1
ATOM 870 C CA . GLY A 1 118 ? 12.108 -2.002 -6.596 1.00 71.06 118 GLY A CA 1
ATOM 871 C C . GLY A 1 118 ? 11.319 -2.897 -7.542 1.00 71.06 118 GLY A C 1
ATOM 872 O O . GLY A 1 118 ? 11.322 -4.117 -7.388 1.00 71.06 118 GLY A O 1
ATOM 873 N N . VAL A 1 119 ? 10.638 -2.300 -8.512 1.00 60.88 119 VAL A N 1
ATOM 874 C CA . VAL A 1 119 ? 9.990 -3.067 -9.574 1.00 60.88 119 VAL A CA 1
ATOM 875 C C . VAL A 1 119 ? 11.010 -3.221 -10.693 1.00 60.88 119 VAL A C 1
ATOM 877 O O . VAL A 1 119 ? 11.188 -2.327 -11.520 1.00 60.88 119 VAL A O 1
ATOM 880 N N . GLU A 1 120 ? 11.746 -4.328 -10.680 1.00 53.16 120 GLU A N 1
ATOM 881 C CA . GLU A 1 120 ? 12.630 -4.669 -11.789 1.00 53.16 120 GLU A CA 1
ATOM 882 C C . GLU A 1 120 ? 11.794 -5.181 -12.964 1.00 53.16 120 GLU A C 1
ATOM 884 O O . GLU A 1 120 ? 10.866 -5.977 -12.807 1.00 53.16 120 GLU A O 1
ATOM 889 N N . GLN A 1 121 ? 12.125 -4.735 -14.174 1.00 47.91 121 GLN A N 1
ATOM 890 C CA . GLN A 1 121 ? 11.585 -5.366 -15.368 1.00 47.91 121 GLN A CA 1
ATOM 891 C C . GLN A 1 121 ? 12.237 -6.749 -15.486 1.00 47.91 121 GLN A C 1
ATOM 893 O O . GLN A 1 121 ? 13.426 -6.844 -15.798 1.00 47.91 121 GLN A O 1
ATOM 898 N N . LEU A 1 122 ? 11.468 -7.812 -15.217 1.00 41.56 122 LEU A N 1
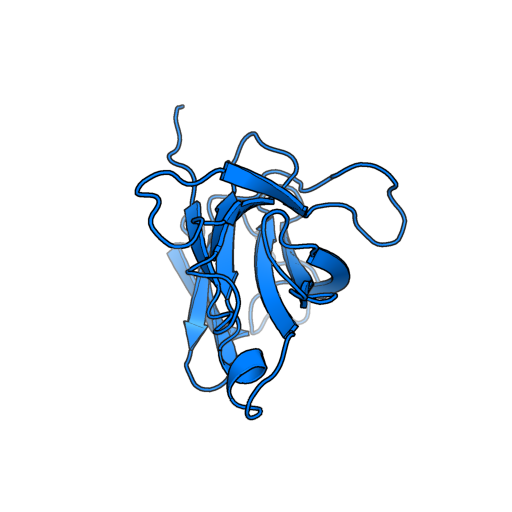ATOM 899 C CA . LEU A 1 122 ? 11.901 -9.202 -15.390 1.00 41.56 122 LEU A CA 1
ATOM 900 C C . LEU A 1 122 ? 12.602 -9.362 -16.754 1.00 41.56 122 LEU A C 1
ATOM 902 O O . LEU A 1 122 ? 11.973 -9.221 -17.803 1.00 41.56 122 LEU A O 1
ATOM 906 N N . GLY A 1 123 ? 13.916 -9.624 -16.727 1.00 43.50 123 GLY A N 1
ATOM 907 C CA . GLY A 1 123 ? 14.728 -9.940 -17.909 1.00 43.50 123 GLY A CA 1
ATOM 908 C C . GLY A 1 123 ? 15.827 -8.944 -18.313 1.00 43.50 123 GLY A C 1
ATOM 909 O O . GLY A 1 123 ? 16.569 -9.261 -19.240 1.00 43.50 123 GLY A O 1
ATOM 910 N N . SER A 1 124 ? 15.989 -7.781 -17.664 1.00 53.19 124 SER A N 1
ATOM 911 C CA . SER A 1 124 ? 17.025 -6.800 -18.066 1.00 53.19 124 SER A CA 1
ATOM 912 C C . SER A 1 124 ? 18.342 -6.871 -17.279 1.00 53.19 124 SER A C 1
ATOM 914 O O . SER A 1 124 ? 19.343 -6.329 -17.746 1.00 53.19 124 SER A O 1
ATOM 916 N N . GLY A 1 125 ? 18.362 -7.493 -16.091 1.00 47.22 125 GLY A N 1
ATOM 917 C CA . GLY A 1 125 ? 19.545 -7.521 -15.212 1.00 47.22 125 GLY A CA 1
ATOM 918 C C . GLY A 1 125 ? 20.027 -6.135 -14.753 1.00 47.22 125 GLY A C 1
ATOM 919 O O . GLY A 1 125 ? 21.135 -6.003 -14.239 1.00 47.22 125 GLY A O 1
ATOM 920 N N . LEU A 1 126 ? 19.2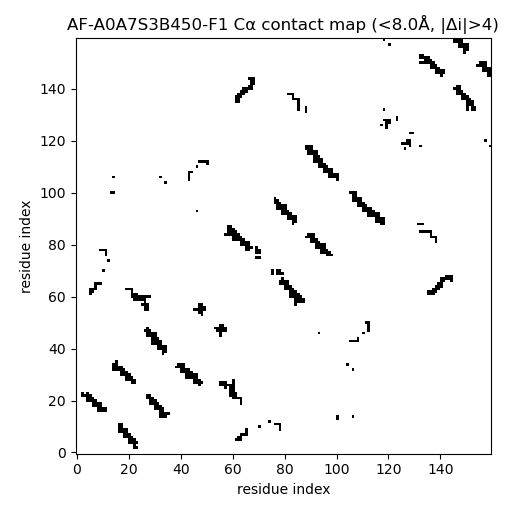15 -5.097 -14.961 1.00 44.03 126 LEU A N 1
ATOM 921 C CA . LEU A 1 126 ? 19.492 -3.721 -14.578 1.00 44.03 126 LEU A CA 1
ATOM 922 C C . LEU A 1 126 ? 18.572 -3.357 -13.411 1.00 44.03 126 LEU A C 1
ATOM 924 O O . LEU A 1 126 ? 17.353 -3.442 -13.546 1.00 44.03 126 LEU A O 1
ATOM 928 N N . HIS A 1 127 ? 19.148 -2.843 -12.319 1.00 44.72 127 HIS A N 1
ATOM 929 C CA . HIS A 1 127 ? 18.437 -2.233 -11.176 1.00 44.72 127 HIS A CA 1
ATOM 930 C C . HIS A 1 127 ? 17.632 -0.965 -11.535 1.00 44.72 127 HIS A C 1
ATOM 932 O O . HIS A 1 127 ? 17.254 -0.174 -10.674 1.00 44.72 127 HIS A O 1
ATOM 938 N N . ALA A 1 128 ? 17.399 -0.737 -12.821 1.00 44.03 128 ALA A N 1
ATOM 939 C CA . ALA A 1 128 ? 16.569 0.314 -13.353 1.00 44.03 128 ALA A CA 1
ATOM 940 C C . ALA A 1 128 ? 15.854 -0.265 -14.577 1.00 44.03 128 ALA A C 1
ATOM 942 O O . ALA A 1 128 ? 16.517 -0.791 -15.481 1.00 44.03 128 ALA A O 1
ATOM 943 N N . PRO A 1 129 ? 14.520 -0.170 -14.657 1.00 44.03 129 PRO A N 1
ATOM 944 C CA . PRO A 1 129 ? 13.835 -0.484 -15.893 1.00 44.03 129 PRO A CA 1
ATOM 945 C C . PRO A 1 129 ? 14.400 0.432 -16.989 1.00 44.03 129 PRO A C 1
ATOM 947 O O . PRO A 1 129 ? 14.484 1.648 -16.810 1.00 44.03 129 PRO A O 1
ATOM 950 N N . LEU A 1 130 ? 14.775 -0.138 -18.139 1.00 41.44 130 LEU A N 1
ATOM 951 C CA . LEU A 1 130 ? 15.255 0.602 -19.323 1.00 41.44 130 LEU A CA 1
ATOM 952 C C . LEU A 1 130 ? 14.277 1.716 -19.755 1.00 41.44 130 LEU A C 1
ATOM 954 O O . LEU A 1 130 ? 14.650 2.656 -20.456 1.00 41.44 130 LEU A O 1
ATOM 958 N N . ARG A 1 131 ? 13.024 1.610 -19.300 1.00 47.44 131 ARG A N 1
ATOM 959 C CA . ARG A 1 131 ? 12.007 2.654 -19.207 1.00 47.44 131 ARG A CA 1
ATOM 960 C C . ARG A 1 131 ? 11.372 2.479 -17.831 1.00 47.44 131 ARG A C 1
ATOM 962 O O . ARG A 1 131 ? 10.634 1.518 -17.682 1.00 47.44 131 ARG A O 1
ATOM 969 N N . GLY A 1 132 ? 11.742 3.304 -16.843 1.00 49.81 132 GLY A N 1
ATOM 970 C CA . GLY A 1 132 ? 11.229 3.291 -15.454 1.00 49.81 132 GLY A CA 1
ATOM 971 C C . GLY A 1 132 ? 9.727 2.997 -15.285 1.00 49.81 132 GLY A C 1
ATOM 972 O O . GLY A 1 132 ? 8.971 2.907 -16.245 1.00 49.81 132 GLY A O 1
ATOM 973 N N . LEU A 1 133 ? 9.245 2.890 -14.051 1.00 53.84 133 LEU A N 1
ATOM 974 C CA . LEU A 1 133 ? 7.801 2.965 -13.811 1.00 53.84 133 LEU A CA 1
ATOM 975 C C . LEU A 1 133 ? 7.346 4.393 -14.142 1.00 53.84 133 LEU A C 1
ATOM 977 O O . LEU A 1 133 ? 7.429 5.299 -13.312 1.00 53.84 133 LEU A O 1
ATOM 981 N N . TRP A 1 134 ? 6.959 4.627 -15.390 1.00 58.44 134 TRP A N 1
ATOM 982 C CA . TRP A 1 134 ? 6.360 5.884 -15.807 1.00 58.44 134 TRP A CA 1
ATOM 983 C C . TRP A 1 134 ? 4.856 5.694 -15.601 1.00 58.44 134 TRP A C 1
ATOM 985 O O . TRP A 1 134 ? 4.274 4.732 -16.080 1.00 58.44 134 TRP A O 1
ATOM 995 N N . GLY A 1 135 ? 4.231 6.543 -14.791 1.00 61.50 135 GLY A N 1
ATOM 996 C CA . GLY A 1 135 ? 2.772 6.575 -14.702 1.00 61.50 135 GLY A CA 1
ATOM 997 C C . GLY A 1 135 ? 2.128 5.790 -13.561 1.00 61.50 135 GLY A C 1
ATOM 998 O O . GLY A 1 135 ? 2.733 5.456 -12.542 1.00 61.50 135 GLY A O 1
ATOM 999 N N . TRP A 1 136 ? 0.811 5.653 -13.675 1.00 62.25 136 TRP A N 1
ATOM 1000 C CA . TRP A 1 136 ? -0.065 5.199 -12.602 1.00 62.25 136 TRP A CA 1
ATOM 1001 C C . TRP A 1 136 ? 0.052 3.696 -12.404 1.00 62.25 136 TRP A C 1
ATOM 1003 O O . TRP A 1 136 ? -0.251 2.919 -13.307 1.00 62.25 136 TRP A O 1
ATOM 1013 N N . LEU A 1 137 ? 0.438 3.302 -11.195 1.00 73.50 137 LEU A N 1
ATOM 1014 C CA . LEU A 1 137 ? 0.587 1.904 -10.842 1.00 73.50 137 LEU A CA 1
ATOM 1015 C C . LEU A 1 137 ? -0.644 1.448 -10.071 1.00 73.50 137 LEU A C 1
ATOM 1017 O O . LEU A 1 137 ? -0.842 1.826 -8.913 1.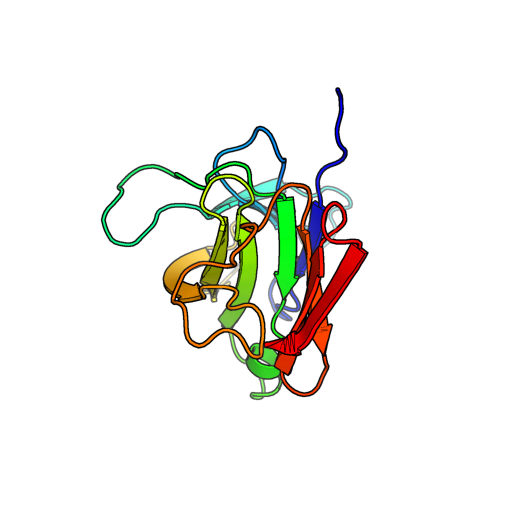00 73.50 137 LEU A O 1
ATOM 1021 N N . GLY A 1 138 ? -1.464 0.621 -10.715 1.00 84.94 138 GLY A N 1
ATOM 1022 C CA . GLY A 1 138 ? -2.417 -0.211 -9.988 1.00 84.94 138 GLY A CA 1
ATOM 1023 C C . GLY A 1 138 ? -1.647 -1.315 -9.274 1.00 84.94 138 GLY A C 1
ATOM 1024 O O . GLY A 1 138 ? -0.752 -1.911 -9.869 1.00 84.94 138 GLY A O 1
ATOM 1025 N N . ILE A 1 139 ? -1.968 -1.583 -8.013 1.00 91.31 139 ILE A N 1
ATOM 1026 C CA . ILE A 1 139 ? -1.329 -2.649 -7.240 1.00 91.31 139 ILE A CA 1
ATOM 1027 C C . ILE A 1 139 ? -2.396 -3.549 -6.624 1.00 91.31 139 ILE A C 1
ATOM 1029 O O . ILE A 1 139 ? -3.438 -3.080 -6.174 1.00 91.31 139 ILE A O 1
ATOM 1033 N N . SER A 1 140 ? -2.148 -4.852 -6.622 1.00 92.12 140 SER A N 1
ATOM 1034 C CA . SER A 1 140 ? -2.981 -5.843 -5.948 1.00 92.12 140 SER A CA 1
ATOM 1035 C C . SER A 1 140 ? -2.108 -6.984 -5.439 1.00 92.12 140 SER A C 1
ATOM 1037 O O . SER A 1 140 ? -0.996 -7.175 -5.926 1.00 92.12 140 SER A O 1
ATOM 1039 N N . CYS A 1 141 ? -2.608 -7.748 -4.475 1.00 90.81 141 CYS A N 1
ATOM 1040 C CA . CYS A 1 141 ? -1.918 -8.919 -3.942 1.00 90.81 141 CYS A CA 1
ATOM 1041 C C . CYS A 1 141 ? -2.784 -10.158 -4.159 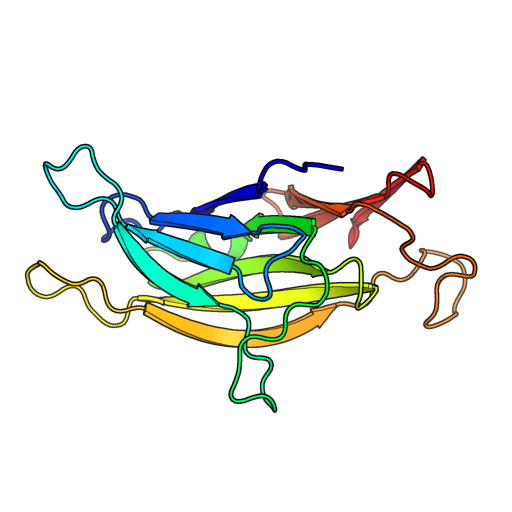1.00 90.81 141 CYS A C 1
ATOM 1043 O O . CYS A 1 141 ? -3.989 -10.134 -3.889 1.00 90.81 141 CYS A O 1
ATOM 1045 N N . THR A 1 142 ? -2.183 -11.249 -4.628 1.00 88.50 142 THR A N 1
ATOM 1046 C CA . THR A 1 142 ? -2.869 -12.541 -4.736 1.00 88.50 142 THR A CA 1
ATOM 1047 C C . THR A 1 142 ? -3.038 -13.166 -3.352 1.00 88.50 142 THR A C 1
ATOM 1049 O O . THR A 1 142 ? -2.353 -12.805 -2.396 1.00 88.50 142 THR A O 1
ATOM 1052 N N . ALA A 1 143 ? -3.923 -14.160 -3.231 1.00 83.38 143 ALA A N 1
ATOM 1053 C CA . ALA A 1 143 ? -4.065 -14.929 -1.992 1.00 83.38 143 ALA A CA 1
ATOM 1054 C C . ALA A 1 143 ? -2.775 -15.677 -1.590 1.00 83.38 143 ALA A C 1
ATOM 1056 O O . ALA A 1 143 ? -2.590 -15.975 -0.413 1.00 83.38 143 ALA A O 1
ATOM 1057 N N . ALA A 1 144 ? -1.891 -15.962 -2.554 1.00 84.44 144 ALA A N 1
ATOM 1058 C CA . ALA A 1 144 ? -0.586 -16.574 -2.315 1.00 84.44 144 ALA A CA 1
ATOM 1059 C C . ALA A 1 144 ? 0.474 -15.565 -1.830 1.00 84.44 144 ALA A C 1
ATOM 1061 O O . ALA A 1 144 ? 1.523 -15.978 -1.345 1.00 84.44 144 ALA A O 1
ATOM 1062 N N . GLY A 1 145 ? 0.182 -14.261 -1.906 1.00 83.81 145 GLY A N 1
ATOM 1063 C CA . GLY A 1 145 ? 1.094 -13.184 -1.528 1.00 83.81 145 GLY A CA 1
ATOM 1064 C C . GLY A 1 145 ? 1.895 -12.598 -2.692 1.00 83.81 145 GLY A C 1
ATOM 1065 O O . GLY A 1 145 ? 2.701 -11.706 -2.447 1.00 83.81 145 GLY A O 1
ATOM 1066 N N . ASP A 1 146 ? 1.664 -13.044 -3.933 1.00 85.81 146 ASP A N 1
ATOM 1067 C CA . ASP A 1 146 ? 2.307 -12.445 -5.109 1.00 85.81 146 ASP A CA 1
ATOM 1068 C C . ASP A 1 146 ? 1.800 -11.018 -5.299 1.00 85.81 146 ASP A C 1
ATOM 1070 O O . ASP A 1 146 ? 0.597 -10.745 -5.158 1.00 85.81 146 ASP A O 1
ATOM 1074 N N . VAL A 1 147 ? 2.697 -10.109 -5.668 1.00 87.75 147 VAL A N 1
ATOM 1075 C CA . VAL A 1 147 ? 2.344 -8.704 -5.861 1.00 87.75 147 VAL A CA 1
ATOM 1076 C C . VAL A 1 147 ? 2.176 -8.436 -7.347 1.00 87.75 147 VAL A C 1
ATOM 1078 O O . VAL A 1 147 ? 3.112 -8.546 -8.134 1.00 87.75 147 VAL A O 1
ATOM 1081 N N . LEU A 1 148 ? 0.962 -8.060 -7.734 1.00 88.19 148 LEU A N 1
ATOM 1082 C CA . LEU A 1 148 ? 0.618 -7.709 -9.104 1.00 88.19 148 LEU A CA 1
ATOM 1083 C C . LEU A 1 148 ? 0.678 -6.195 -9.269 1.00 88.19 148 LEU A C 1
ATOM 1085 O O . LEU A 1 148 ? 0.025 -5.456 -8.529 1.00 88.19 148 LEU A O 1
ATOM 1089 N N . VAL A 1 149 ? 1.414 -5.735 -10.277 1.00 86.50 149 VAL A N 1
ATOM 1090 C CA . VAL A 1 149 ? 1.541 -4.315 -10.613 1.00 86.50 149 VAL A CA 1
ATOM 1091 C C . VAL A 1 149 ? 1.080 -4.100 -12.043 1.00 86.50 149 VAL A C 1
ATOM 1093 O O . VAL A 1 149 ? 1.648 -4.659 -12.979 1.00 86.50 149 VAL A O 1
ATOM 1096 N N . ALA A 1 150 ? 0.056 -3.275 -12.220 1.00 85.81 150 ALA A N 1
ATOM 1097 C CA . ALA A 1 150 ? -0.377 -2.810 -13.527 1.00 85.81 150 ALA A CA 1
ATOM 1098 C C . ALA A 1 150 ? 0.333 -1.494 -13.847 1.00 85.81 150 ALA A C 1
ATOM 1100 O O . ALA A 1 150 ? 0.078 -0.482 -13.192 1.00 85.81 150 ALA A O 1
ATOM 1101 N N . ASP A 1 151 ? 1.197 -1.510 -14.858 1.00 81.31 151 ASP A N 1
ATOM 1102 C CA . ASP A 1 151 ? 1.887 -0.325 -15.361 1.00 81.31 151 ASP A CA 1
ATOM 1103 C C . ASP A 1 151 ? 1.179 0.165 -16.627 1.00 81.31 151 ASP A C 1
ATOM 1105 O O . ASP A 1 151 ? 1.230 -0.464 -17.692 1.00 81.31 151 ASP A O 1
ATOM 1109 N N . CYS A 1 152 ? 0.465 1.286 -16.498 1.00 77.06 152 CYS A N 1
ATOM 1110 C CA . CYS A 1 152 ? -0.345 1.810 -17.589 1.00 77.06 152 CYS A CA 1
ATOM 1111 C C . CYS A 1 152 ? 0.482 2.357 -18.755 1.00 77.06 152 CYS A C 1
ATOM 1113 O O . CYS A 1 152 ? 0.053 2.220 -19.906 1.00 77.06 152 CYS A O 1
ATOM 1115 N N . ASP A 1 153 ? 1.647 2.953 -18.495 1.00 77.38 153 ASP A N 1
ATOM 1116 C CA . ASP A 1 153 ? 2.428 3.591 -19.556 1.00 77.38 153 ASP A CA 1
ATOM 1117 C C . ASP A 1 153 ? 3.237 2.541 -20.320 1.00 77.38 153 ASP A C 1
ATOM 1119 O O . ASP A 1 153 ? 3.333 2.607 -21.550 1.00 77.38 153 ASP A O 1
ATOM 1123 N N . ASN A 1 154 ? 3.736 1.516 -19.620 1.00 74.81 154 ASN A N 1
ATOM 1124 C CA . ASN A 1 154 ? 4.397 0.370 -20.242 1.00 74.81 154 ASN A CA 1
ATOM 1125 C C . ASN A 1 154 ? 3.415 -0.688 -20.776 1.00 74.81 154 ASN A C 1
ATOM 1127 O O . ASN A 1 154 ? 3.834 -1.593 -21.500 1.00 74.81 154 ASN A O 1
ATOM 1131 N N . ARG A 1 155 ? 2.110 -0.551 -20.494 1.00 80.00 155 ARG A N 1
ATOM 1132 C CA . ARG A 1 155 ? 1.031 -1.453 -20.944 1.00 80.00 155 ARG A CA 1
ATOM 1133 C C . ARG A 1 155 ? 1.297 -2.913 -20.577 1.00 80.00 155 ARG A C 1
ATOM 1135 O O . ARG A 1 155 ? 1.048 -3.817 -21.376 1.00 80.00 155 ARG A O 1
ATOM 1142 N N . CYS A 1 156 ? 1.820 -3.138 -19.380 1.00 78.12 156 CYS A N 1
ATOM 1143 C CA . CYS A 1 156 ? 2.171 -4.465 -18.901 1.00 78.12 156 CYS A CA 1
ATOM 1144 C C . CYS A 1 156 ? 1.611 -4.729 -17.503 1.00 78.12 156 CYS A C 1
ATOM 1146 O O . CYS A 1 156 ? 1.204 -3.820 -16.775 1.00 78.12 156 CYS A O 1
ATOM 1148 N N . LEU A 1 157 ? 1.585 -6.012 -17.155 1.00 79.62 157 LEU A N 1
ATOM 1149 C CA . LEU A 1 157 ? 1.346 -6.481 -15.804 1.00 79.62 157 LEU A CA 1
ATOM 1150 C C . LEU A 1 157 ? 2.611 -7.189 -15.331 1.00 79.62 157 LEU A C 1
ATOM 1152 O O . LEU A 1 157 ? 3.140 -8.056 -16.028 1.00 79.62 157 LEU A O 1
ATOM 1156 N N . LEU A 1 158 ? 3.102 -6.778 -14.173 1.00 79.38 158 LEU A N 1
ATOM 1157 C CA . LEU A 1 158 ? 4.288 -7.321 -13.533 1.00 79.38 158 LEU A CA 1
ATOM 1158 C C . LEU A 1 158 ? 3.849 -8.143 -12.324 1.00 79.38 158 LEU A C 1
ATOM 1160 O O . LEU A 1 158 ? 2.871 -7.800 -11.658 1.00 79.38 158 LEU A O 1
ATOM 1164 N N . VAL A 1 159 ? 4.576 -9.224 -12.069 1.00 82.25 159 VAL A N 1
ATOM 1165 C CA . VAL A 1 159 ? 4.411 -10.076 -10.891 1.00 82.25 159 VAL A CA 1
ATOM 1166 C C . VAL A 1 159 ? 5.735 -10.036 -10.140 1.00 82.25 159 VAL A C 1
ATOM 1168 O O . VAL A 1 159 ? 6.775 -10.279 -10.759 1.00 82.25 159 VAL A O 1
ATOM 1171 N N . LEU A 1 160 ? 5.690 -9.675 -8.859 1.00 76.88 160 LEU A N 1
ATOM 1172 C CA . LEU A 1 160 ? 6.842 -9.592 -7.956 1.00 76.88 160 LEU A CA 1
ATOM 1173 C C . LEU A 1 160 ? 6.740 -10.643 -6.855 1.00 76.88 160 LEU A C 1
ATOM 1175 O O . LEU A 1 160 ? 5.602 -10.862 -6.370 1.00 76.88 160 LEU A O 1
#

Sequence (160 aa):
RWRPADVAVLPLPVAGGIIACVDYYGNAARLFVRGVGSAQYAECAAVGAKRRSRKPCLERPSGIAVDPSSTLSSGSDRVRILISETGAQCISVFEIRLLTAEAMPQVQLSCSHLCDMGVEQLGSGLHAPLRGLWGWLGISCTAAGDVLVADCDNRCLLVL

Organism: NCBI:txid156174

Secondary structure (DSSP, 8-state):
---PPEEEEE--TTTT-EEEEE-TT-SSEEEEEEPTT-S-EEEEEEE---TT-SS---SSEEEEEEEGGGT-STT-SEEEEEEEETTTTEEEEEEEEE---SSSS---EEEEEEEEEE---TTS--SS-SS---S-EEEEE-TT-PEEEEETTTTEEEE-

Foldseek 3Di:
DADDWAKDWDVQPPFQIKMWTGGQPDLWIWIWTAFDVHPDTDTADTHAAAPPRPDRGQARFFYKEKQLVQVVPPNFQKTWMWTQRQRVLWIWIKIKGFPDCPDDDHTDIDIYTDDTHHQDDPPDPDSAHPDTLHDHWYWYADNVGWIWIQRPVVRDIDTD

pLDDT: mean 77.21, std 14.53, range [41.44, 94.69]